Protein AF-A0A395U0I8-F1 (afdb_monomer)

Secondary structure (DSSP, 8-state):
--TT-EEE-SSSEEEEEEE-SSEEEEEEEES---TTSPP-SEEEEEEEESS-TTSEEEEEEHHHHHHHHHHT--EE-TTS-EEE-HHHHHHHHHHHHHHHHHTS----SS--PPP---

pLDDT: mean 86.2, std 14.28, range [33.84, 97.19]

Sequence (118 aa):
MKIGFEFNTDQGVATVVGETQDYLYSVHLSPSPKDGEQFDGEITIITAFKDMPERLLGAFRFNDVVEHAANSIDLILPNGHKLFSADECKKVDIETWKVLIKKYRIAPTELVAPSDYS

Radius of gyration: 14.28 Å; Cα contacts (8 Å, |Δi|>4): 192; chains: 1; bounding box: 35×44×31 Å

Foldseek 3Di:
DDAQDKDADPFPIWGFLDDDPFKTKIWTWGHHADPPDARPTFTKIWIATPVCRVHTPDIDGLVVLVVLLVVQQFDADPVRHTPGGNVRSVSCNVSNQCCCCPPRVHDDPDPPPPPDPD

Structure (mmCIF, N/CA/C/O backbone):
data_AF-A0A395U0I8-F1
#
_entry.id   AF-A0A395U0I8-F1
#
loop_
_atom_site.group_PDB
_atom_site.id
_atom_site.type_symbol
_atom_site.label_atom_id
_atom_site.label_alt_id
_atom_site.label_comp_id
_atom_site.label_asym_id
_atom_site.label_entity_id
_atom_site.label_seq_id
_atom_site.pdbx_PDB_ins_code
_atom_site.Cartn_x
_atom_site.Cartn_y
_atom_site.Cartn_z
_atom_site.occupancy
_atom_site.B_iso_or_equiv
_atom_site.auth_seq_id
_atom_site.auth_comp_id
_atom_site.auth_asym_id
_atom_site.auth_atom_id
_atom_site.pdbx_PDB_model_num
ATOM 1 N N . MET A 1 1 ? 1.312 -14.964 4.556 1.00 78.06 1 MET A N 1
ATOM 2 C CA . MET A 1 1 ? 2.478 -14.586 3.712 1.00 78.06 1 MET A CA 1
ATOM 3 C C . MET A 1 1 ? 3.459 -13.778 4.556 1.00 78.06 1 MET A C 1
ATOM 5 O O . MET A 1 1 ? 3.033 -13.242 5.567 1.00 78.06 1 MET A O 1
ATOM 9 N N . LYS A 1 2 ? 4.752 -13.715 4.207 1.00 85.12 2 LYS A N 1
ATOM 10 C CA . LYS A 1 2 ? 5.746 -12.940 4.981 1.00 85.12 2 LYS A CA 1
ATOM 11 C C . LYS A 1 2 ? 5.877 -11.518 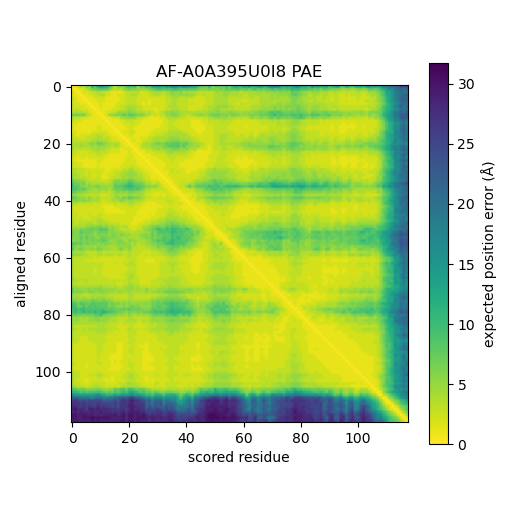4.431 1.00 85.12 2 LYS A C 1
ATOM 13 O O . LYS A 1 2 ? 5.732 -11.328 3.229 1.00 85.12 2 LYS A O 1
ATOM 18 N N . ILE A 1 3 ? 6.208 -10.549 5.286 1.00 89.00 3 ILE A N 1
ATOM 19 C CA . ILE A 1 3 ? 6.580 -9.192 4.850 1.00 89.00 3 ILE A CA 1
ATOM 20 C C . ILE A 1 3 ? 7.745 -9.283 3.852 1.00 89.00 3 ILE A C 1
ATOM 22 O O . ILE A 1 3 ? 8.684 -10.054 4.053 1.00 89.00 3 ILE A O 1
ATOM 26 N N . GLY A 1 4 ? 7.654 -8.525 2.761 1.00 90.56 4 GLY A N 1
ATOM 27 C CA . GLY A 1 4 ? 8.588 -8.538 1.637 1.00 90.56 4 GLY A CA 1
ATOM 28 C C . GLY A 1 4 ? 8.295 -9.600 0.574 1.00 90.56 4 GLY A C 1
ATOM 29 O O . GLY A 1 4 ? 8.916 -9.560 -0.487 1.00 90.56 4 GLY A O 1
ATOM 30 N N . PHE A 1 5 ? 7.355 -10.521 0.819 1.00 92.81 5 PHE A N 1
ATOM 31 C CA . PHE A 1 5 ? 6.913 -11.471 -0.200 1.00 92.81 5 PHE A CA 1
ATOM 32 C C . PHE A 1 5 ? 6.248 -10.730 -1.361 1.00 92.81 5 PHE A C 1
ATOM 34 O O . PHE A 1 5 ? 5.397 -9.868 -1.144 1.00 92.81 5 PHE A O 1
ATOM 41 N N . GLU A 1 6 ? 6.643 -11.082 -2.579 1.00 94.44 6 GLU A N 1
ATOM 42 C CA . GLU A 1 6 ? 6.118 -10.524 -3.818 1.00 94.44 6 GLU A CA 1
ATOM 43 C C . GLU A 1 6 ? 5.333 -11.581 -4.580 1.00 94.44 6 GLU A C 1
ATOM 45 O O . GLU A 1 6 ? 5.735 -12.745 -4.630 1.00 94.44 6 GLU A O 1
ATOM 50 N N . PHE A 1 7 ? 4.230 -11.164 -5.187 1.00 91.44 7 PHE A N 1
ATOM 51 C CA . PHE A 1 7 ? 3.447 -11.998 -6.079 1.00 91.44 7 PHE A CA 1
ATOM 52 C C . PHE A 1 7 ? 2.915 -11.179 -7.252 1.00 91.44 7 PHE A C 1
ATOM 54 O O . PHE A 1 7 ? 2.584 -10.000 -7.116 1.00 91.44 7 PHE A O 1
ATOM 61 N N . ASN A 1 8 ? 2.831 -11.831 -8.407 1.00 92.75 8 ASN A N 1
ATOM 62 C CA . ASN A 1 8 ? 2.229 -11.247 -9.596 1.00 92.75 8 ASN A CA 1
ATOM 63 C C . ASN A 1 8 ? 0.705 -11.286 -9.478 1.00 92.75 8 ASN A C 1
ATOM 65 O O . ASN A 1 8 ? 0.136 -12.233 -8.928 1.00 92.75 8 ASN A O 1
ATOM 69 N N . THR A 1 9 ? 0.060 -10.269 -10.029 1.00 89.81 9 THR A N 1
ATOM 70 C CA . THR A 1 9 ? -1.383 -10.229 -10.260 1.00 89.81 9 THR A CA 1
ATOM 71 C C . THR A 1 9 ? -1.636 -10.234 -11.766 1.00 89.81 9 THR A C 1
ATOM 73 O O . THR A 1 9 ? -0.704 -10.098 -12.560 1.00 89.81 9 THR A O 1
ATOM 76 N N . ASP A 1 10 ? -2.896 -10.352 -12.179 1.00 88.75 10 ASP A N 1
ATOM 77 C CA . ASP A 1 10 ? -3.253 -10.264 -13.601 1.00 88.75 10 ASP A CA 1
ATOM 78 C C . ASP A 1 10 ? -2.906 -8.899 -14.220 1.00 88.75 10 ASP A C 1
ATOM 80 O O . ASP A 1 10 ? -2.777 -8.786 -15.438 1.00 88.75 10 ASP A O 1
ATOM 84 N N . GLN A 1 11 ? -2.773 -7.855 -13.393 1.00 88.25 11 GLN A N 1
ATOM 85 C CA . GLN A 1 11 ? -2.562 -6.480 -13.845 1.00 88.25 11 GLN A CA 1
ATOM 86 C C . GLN A 1 11 ? -1.193 -5.908 -13.469 1.00 88.25 11 GLN A C 1
ATOM 88 O O . GLN A 1 11 ? -0.800 -4.884 -14.020 1.00 88.25 11 GLN A O 1
ATOM 93 N N . GLY A 1 12 ? -0.446 -6.545 -12.569 1.00 94.75 12 GLY A N 1
ATOM 94 C CA . GLY A 1 12 ? 0.800 -5.981 -12.079 1.00 94.75 12 GLY A CA 1
ATOM 95 C C . GLY A 1 12 ? 1.500 -6.830 -11.023 1.00 94.75 12 GLY A C 1
ATOM 96 O O . GLY A 1 12 ? 1.568 -8.057 -11.123 1.00 94.75 12 GLY A O 1
ATOM 97 N N . VAL A 1 13 ? 2.039 -6.168 -10.001 1.00 95.88 13 VAL A N 1
ATOM 98 C CA . VAL A 1 13 ? 2.815 -6.812 -8.935 1.00 95.88 13 VAL A CA 1
ATOM 99 C C . VAL A 1 13 ? 2.397 -6.288 -7.573 1.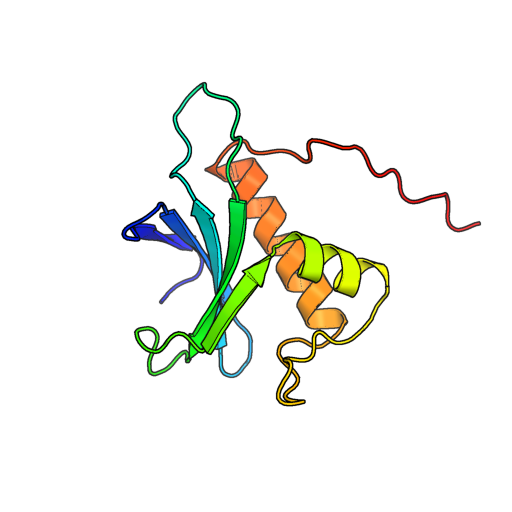00 95.88 13 VAL A C 1
ATOM 101 O O . VAL A 1 13 ? 2.171 -5.091 -7.397 1.00 95.88 13 VAL A O 1
ATOM 104 N N . ALA A 1 14 ? 2.296 -7.182 -6.593 1.00 95.56 14 ALA A N 1
ATOM 105 C CA . ALA A 1 14 ? 2.035 -6.827 -5.210 1.00 95.56 14 ALA A CA 1
ATOM 106 C C . ALA A 1 14 ? 3.174 -7.292 -4.301 1.00 95.56 14 ALA A C 1
ATOM 108 O O . ALA A 1 14 ? 3.730 -8.375 -4.467 1.00 95.56 14 ALA A O 1
ATOM 109 N N . THR A 1 15 ? 3.529 -6.476 -3.313 1.00 96.69 15 THR A N 1
ATOM 110 C CA . THR A 1 15 ? 4.496 -6.827 -2.267 1.00 96.69 15 THR A CA 1
ATOM 111 C C . THR A 1 15 ? 3.875 -6.613 -0.901 1.00 96.69 15 THR A C 1
ATOM 113 O O . THR A 1 15 ? 3.391 -5.523 -0.610 1.00 96.69 15 THR A O 1
ATOM 116 N N . VAL A 1 16 ? 3.929 -7.633 -0.044 1.00 95.19 16 VAL A N 1
ATOM 117 C CA . VAL A 1 16 ? 3.463 -7.552 1.346 1.00 95.19 16 VAL A CA 1
ATOM 118 C C . VAL A 1 16 ? 4.334 -6.551 2.101 1.00 95.19 16 VAL A C 1
ATOM 120 O O . VAL A 1 16 ? 5.538 -6.770 2.242 1.00 95.19 16 VAL A O 1
ATOM 123 N N . VAL A 1 17 ? 3.742 -5.467 2.600 1.00 96.31 17 VAL A N 1
ATOM 124 C CA . VAL A 1 17 ? 4.477 -4.396 3.300 1.00 96.31 17 VAL A CA 1
ATOM 125 C C . VAL A 1 17 ? 4.232 -4.402 4.805 1.00 96.31 17 VAL A C 1
ATOM 127 O O . VAL A 1 17 ? 5.032 -3.857 5.557 1.00 96.31 17 VAL A O 1
ATOM 130 N N . GLY A 1 18 ? 3.192 -5.093 5.272 1.00 94.25 18 GLY A N 1
ATOM 131 C CA . GLY A 1 18 ? 2.981 -5.263 6.699 1.00 94.25 18 GLY A CA 1
ATOM 132 C C . GLY A 1 18 ? 1.759 -6.090 7.054 1.00 94.25 18 GLY A C 1
ATOM 133 O O . GLY A 1 18 ? 1.111 -6.714 6.212 1.00 94.25 18 GLY A O 1
ATOM 134 N N . GLU A 1 19 ? 1.478 -6.093 8.350 1.00 92.12 19 GLU A N 1
ATOM 135 C CA . GLU A 1 19 ? 0.331 -6.766 8.934 1.00 92.12 19 GLU A CA 1
ATOM 136 C C . GLU A 1 19 ? -0.229 -6.006 10.141 1.00 92.12 19 GLU A C 1
ATOM 138 O O . GLU A 1 19 ? 0.481 -5.240 10.808 1.00 92.12 19 GLU A O 1
ATOM 143 N N . THR A 1 20 ? -1.516 -6.231 10.395 1.00 86.88 20 THR A N 1
ATOM 144 C CA . THR 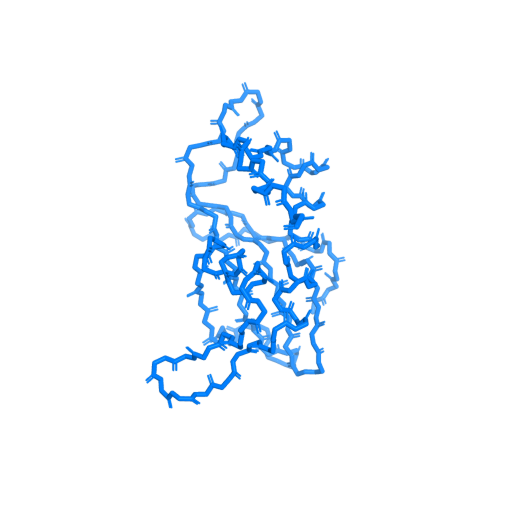A 1 20 ? -2.225 -5.888 11.635 1.00 86.88 20 THR A CA 1
ATOM 145 C C . THR A 1 20 ? -2.414 -7.160 12.468 1.00 86.88 20 THR A C 1
ATOM 147 O O . THR A 1 20 ? -1.731 -8.154 12.226 1.00 86.88 20 THR A O 1
ATOM 150 N N . GLN A 1 21 ? -3.307 -7.166 13.461 1.00 84.19 21 GLN A N 1
ATOM 151 C CA . GLN A 1 21 ? -3.649 -8.393 14.183 1.00 84.19 21 GLN A CA 1
ATOM 152 C C . GLN A 1 21 ? -4.254 -9.452 13.244 1.00 84.19 21 GLN A C 1
ATOM 154 O O . GLN A 1 21 ? -3.768 -10.5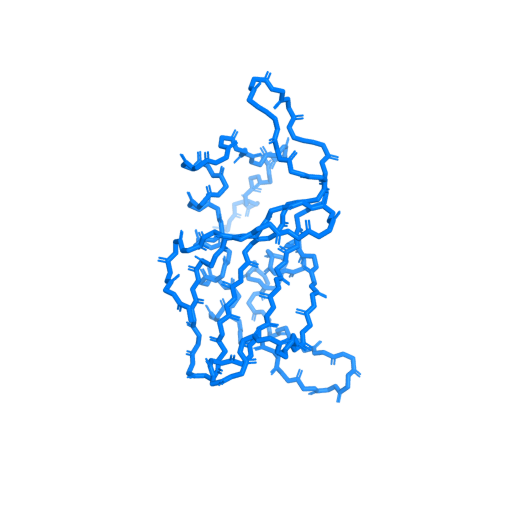82 13.226 1.00 84.19 21 GLN A O 1
ATOM 159 N N . ASP A 1 22 ? -5.215 -9.053 12.406 1.00 83.50 22 ASP A N 1
ATOM 160 C CA . ASP A 1 22 ? -6.050 -9.976 11.620 1.00 83.50 22 ASP A CA 1
ATOM 161 C C . ASP A 1 22 ? -5.724 -9.981 10.114 1.00 83.50 22 ASP A C 1
ATOM 163 O O . ASP A 1 22 ? -6.060 -10.929 9.395 1.00 83.50 22 ASP A O 1
ATOM 167 N N . TYR A 1 23 ? -5.040 -8.943 9.618 1.00 87.06 23 TYR A N 1
ATOM 168 C CA . TYR A 1 23 ? -4.867 -8.706 8.183 1.00 87.06 23 TYR A CA 1
ATOM 169 C C . TYR A 1 23 ? -3.398 -8.593 7.773 1.00 87.06 23 TYR A C 1
ATOM 171 O O . TYR A 1 23 ? -2.546 -8.127 8.529 1.00 87.06 23 TYR A O 1
ATOM 179 N N . LEU A 1 24 ? -3.119 -8.977 6.531 1.00 92.06 24 LEU A N 1
ATOM 180 C CA . LEU A 1 24 ? -1.919 -8.612 5.782 1.00 92.06 24 LEU A CA 1
ATOM 181 C C . LEU A 1 24 ? -2.283 -7.490 4.814 1.00 92.06 24 LEU A C 1
ATOM 183 O O . LEU A 1 24 ? -3.375 -7.499 4.242 1.00 92.06 24 LEU A O 1
ATOM 187 N N . TYR A 1 25 ? -1.358 -6.561 4.593 1.00 94.44 25 TYR A N 1
ATOM 188 C CA . TYR A 1 25 ? -1.505 -5.540 3.563 1.00 94.44 25 TYR A CA 1
ATOM 189 C C . TYR A 1 25 ? -0.289 -5.492 2.643 1.00 94.44 25 TYR A C 1
ATOM 191 O O . TYR A 1 25 ? 0.864 -5.628 3.066 1.00 94.44 25 TYR A O 1
ATOM 199 N N . SER A 1 26 ? -0.573 -5.324 1.356 1.00 95.88 26 SER A N 1
ATOM 200 C CA . SER A 1 26 ? 0.407 -5.317 0.276 1.00 95.88 26 SER A CA 1
ATOM 201 C C . SER A 1 26 ? 0.265 -4.048 -0.545 1.00 95.88 26 SER A C 1
ATOM 203 O O . SER A 1 26 ? -0.854 -3.665 -0.873 1.00 95.88 26 SER A O 1
ATOM 205 N N . VAL A 1 27 ? 1.385 -3.433 -0.919 1.00 97.19 27 VAL A N 1
ATOM 206 C CA . VAL A 1 27 ? 1.385 -2.416 -1.973 1.00 97.19 27 VAL A CA 1
ATOM 207 C C . VAL A 1 27 ? 1.292 -3.124 -3.313 1.00 97.19 27 VAL A C 1
ATOM 209 O O . VAL A 1 27 ? 2.034 -4.074 -3.555 1.00 97.19 27 VAL A O 1
ATOM 212 N N . HIS A 1 28 ? 0.381 -2.678 -4.163 1.00 97.06 28 HIS A N 1
ATOM 213 C CA . HIS A 1 28 ? 0.155 -3.199 -5.498 1.00 97.06 28 HIS A CA 1
ATOM 214 C C . HIS A 1 28 ? 0.346 -2.091 -6.526 1.00 97.06 28 HIS A C 1
ATOM 216 O O . HIS A 1 28 ? -0.187 -0.990 -6.382 1.00 97.06 28 HIS A O 1
ATOM 222 N N . LEU A 1 29 ? 1.134 -2.407 -7.546 1.00 96.94 29 LEU A N 1
ATOM 223 C CA . LEU A 1 29 ? 1.509 -1.523 -8.636 1.00 96.94 29 LEU A CA 1
ATOM 224 C C . LEU A 1 29 ? 0.905 -2.084 -9.915 1.00 96.94 29 LEU A C 1
ATOM 226 O O . LEU A 1 29 ? 1.203 -3.224 -10.276 1.00 96.94 29 LEU A O 1
ATOM 230 N N . SER A 1 30 ? 0.045 -1.292 -10.554 1.00 95.38 30 SER A N 1
ATOM 231 C CA . SER A 1 30 ? -0.650 -1.654 -11.789 1.00 95.38 30 SER A CA 1
ATOM 232 C C . SER A 1 30 ? -0.469 -0.543 -12.832 1.00 95.38 30 SER A C 1
ATOM 234 O O . SER A 1 30 ? -1.003 0.550 -12.631 1.00 95.38 30 SER A O 1
ATOM 236 N N . PRO A 1 31 ? 0.277 -0.765 -13.931 1.00 94.75 31 PRO A N 1
ATOM 237 C CA . PRO A 1 31 ? 0.925 -2.023 -14.319 1.00 94.75 31 PRO A CA 1
ATOM 238 C C . PRO A 1 31 ? 2.143 -2.380 -13.449 1.00 94.75 31 PRO A C 1
ATOM 240 O O . PRO A 1 31 ? 2.544 -1.606 -12.588 1.00 94.75 31 PRO A O 1
ATOM 243 N N . SER A 1 32 ? 2.780 -3.534 -13.676 1.00 92.56 32 SER A N 1
ATOM 244 C CA . SER A 1 32 ? 4.095 -3.804 -13.070 1.00 92.56 32 SER A CA 1
ATOM 245 C C . SER A 1 32 ? 5.121 -2.743 -13.502 1.00 92.56 32 SER A C 1
ATOM 247 O O . SER A 1 32 ? 5.205 -2.451 -14.700 1.00 92.56 32 SER A O 1
ATOM 249 N N . PRO A 1 33 ? 5.940 -2.201 -12.578 1.00 91.81 33 PRO A N 1
ATOM 250 C CA . PRO A 1 33 ? 7.020 -1.286 -12.931 1.00 91.81 33 PRO A CA 1
ATOM 251 C C . PRO A 1 33 ? 8.020 -1.943 -13.879 1.00 91.81 33 PRO A C 1
ATOM 253 O O . PRO A 1 33 ? 8.316 -3.133 -13.757 1.00 91.81 33 PRO A O 1
ATOM 256 N N . LYS A 1 34 ? 8.566 -1.149 -14.798 1.00 89.12 34 LYS A N 1
ATOM 257 C CA . LYS A 1 34 ? 9.629 -1.570 -15.712 1.00 89.12 34 LYS A CA 1
ATOM 258 C C . LYS A 1 34 ? 10.931 -0.879 -15.346 1.00 89.12 34 LYS A C 1
ATOM 260 O O . LYS A 1 34 ? 10.951 0.312 -15.042 1.00 89.12 34 LYS A O 1
ATOM 265 N N . ASP A 1 35 ? 12.023 -1.630 -15.409 1.00 83.94 35 ASP A N 1
ATOM 266 C CA . ASP A 1 35 ? 13.344 -1.110 -15.079 1.00 83.94 35 ASP A CA 1
ATOM 267 C C . ASP A 1 35 ? 13.736 0.049 -16.003 1.00 83.94 35 ASP A C 1
ATOM 269 O O . ASP A 1 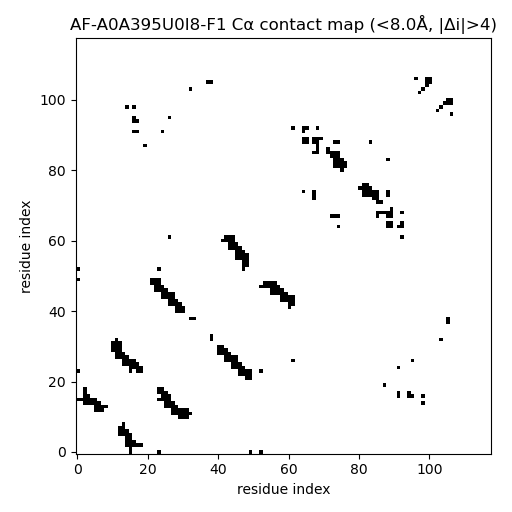35 ? 13.729 -0.074 -17.227 1.00 83.94 35 ASP A O 1
ATOM 273 N N . GLY A 1 36 ? 14.115 1.177 -15.397 1.00 82.25 36 GLY A N 1
ATOM 274 C CA . GLY A 1 36 ? 14.563 2.371 -16.115 1.00 82.25 36 GLY A CA 1
ATOM 275 C C . GLY A 1 36 ? 13.445 3.242 -16.694 1.00 82.25 36 GLY A C 1
ATOM 276 O O . GLY A 1 36 ? 13.752 4.284 -17.272 1.00 82.25 36 GLY A O 1
ATOM 277 N N . GLU A 1 37 ? 12.176 2.867 -16.518 1.00 86.81 37 GLU A N 1
ATOM 278 C CA . GLU A 1 37 ? 11.024 3.678 -16.916 1.00 86.81 37 GLU A CA 1
ATOM 279 C C . GLU A 1 37 ? 10.409 4.383 -15.699 1.00 86.81 37 GLU A C 1
ATOM 281 O O . GLU A 1 37 ? 10.399 3.860 -14.582 1.00 86.81 37 GLU A O 1
ATOM 286 N N . GLN A 1 38 ? 9.894 5.597 -15.910 1.00 86.75 38 GLN A N 1
ATOM 287 C CA . GLN A 1 38 ? 9.096 6.267 -14.890 1.00 86.75 38 GLN A CA 1
ATOM 288 C C . GLN A 1 38 ? 7.793 5.490 -14.694 1.00 86.75 38 GLN A C 1
ATOM 290 O O . GLN A 1 38 ? 7.103 5.179 -15.660 1.00 86.75 38 GLN A O 1
ATOM 295 N N . PHE A 1 39 ? 7.447 5.207 -13.441 1.00 91.38 39 PHE A N 1
ATOM 296 C CA . PHE A 1 39 ? 6.165 4.598 -13.117 1.00 91.38 39 PHE A CA 1
ATOM 297 C C . PHE A 1 39 ? 5.027 5.617 -13.265 1.00 91.38 39 PHE A C 1
ATOM 299 O O . PHE A 1 39 ? 5.048 6.658 -12.607 1.00 91.38 39 PHE A O 1
ATOM 306 N N . ASP A 1 40 ? 4.036 5.298 -14.096 1.00 88.38 40 ASP A N 1
ATOM 307 C CA . ASP A 1 40 ? 2.842 6.107 -14.382 1.00 88.38 40 ASP A CA 1
ATOM 308 C C . ASP A 1 40 ? 1.522 5.366 -14.073 1.00 88.38 40 ASP A C 1
ATOM 310 O O . ASP A 1 40 ? 0.445 5.772 -14.513 1.00 88.38 40 ASP A O 1
ATOM 314 N N . GLY A 1 41 ? 1.606 4.277 -13.302 1.00 91.19 41 GLY A N 1
ATOM 315 C CA . GLY A 1 41 ? 0.477 3.426 -12.937 1.00 91.19 41 GLY A CA 1
ATOM 316 C C . GLY A 1 41 ? -0.260 3.824 -11.657 1.00 91.19 41 GLY A C 1
ATOM 317 O O . GLY A 1 41 ? 0.063 4.798 -10.976 1.00 91.19 41 GLY A O 1
ATOM 318 N N . GLU A 1 42 ? -1.246 3.007 -11.292 1.00 93.50 42 GLU A N 1
ATOM 319 C CA . GLU A 1 42 ? -1.974 3.127 -10.031 1.00 93.50 42 GLU A CA 1
ATOM 320 C C . GLU A 1 42 ? -1.234 2.392 -8.904 1.00 93.50 42 GLU A C 1
ATOM 322 O O . GLU A 1 42 ? -0.814 1.237 -9.047 1.00 93.50 42 GLU A O 1
ATOM 327 N N . ILE A 1 43 ? -1.107 3.067 -7.758 1.00 95.75 43 ILE A N 1
ATOM 328 C CA . ILE A 1 43 ? -0.608 2.486 -6.510 1.00 95.75 43 ILE A CA 1
ATOM 329 C C . ILE A 1 43 ? -1.804 2.226 -5.601 1.00 95.75 43 ILE A C 1
ATOM 331 O O . ILE A 1 43 ? -2.507 3.147 -5.175 1.00 95.75 43 ILE A O 1
ATOM 335 N N . THR A 1 44 ? -2.023 0.958 -5.283 1.00 96.25 44 THR A N 1
ATOM 336 C CA . THR A 1 44 ? -3.121 0.508 -4.425 1.00 96.25 44 THR A CA 1
ATOM 337 C C . THR A 1 44 ? -2.583 -0.264 -3.233 1.00 96.25 44 THR A C 1
ATOM 339 O O . THR A 1 44 ? -1.501 -0.845 -3.289 1.00 96.25 44 THR A O 1
ATOM 342 N N . ILE A 1 45 ? -3.333 -0.279 -2.138 1.00 95.81 45 ILE A N 1
ATOM 343 C CA . ILE A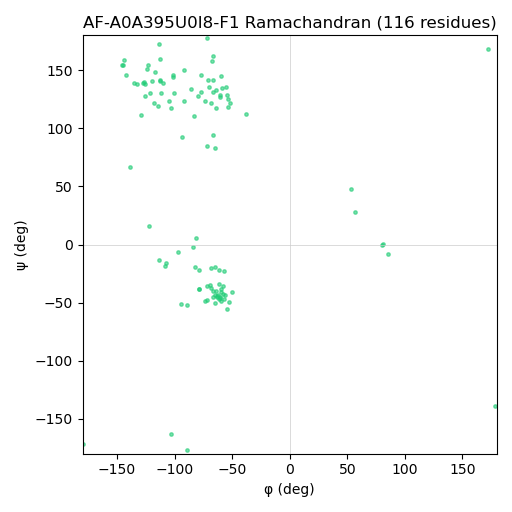 1 45 ? -3.092 -1.181 -1.019 1.00 95.81 45 ILE A CA 1
ATOM 344 C C . ILE A 1 45 ? -4.145 -2.276 -1.073 1.00 95.81 45 ILE A C 1
ATOM 346 O O . ILE A 1 45 ? -5.345 -2.007 -1.073 1.00 95.81 45 ILE A O 1
ATOM 350 N N . ILE A 1 46 ? -3.681 -3.518 -1.119 1.00 93.44 46 ILE A N 1
ATOM 351 C CA . ILE A 1 46 ? -4.514 -4.713 -1.064 1.00 93.44 46 ILE A CA 1
ATOM 352 C C . ILE A 1 46 ? -4.456 -5.259 0.355 1.00 93.44 46 ILE A C 1
ATOM 354 O O . ILE A 1 46 ? -3.372 -5.458 0.902 1.00 93.44 46 ILE A O 1
ATOM 358 N N . THR A 1 47 ? -5.618 -5.544 0.930 1.00 91.94 47 THR A N 1
ATOM 359 C CA . THR A 1 47 ? -5.757 -6.172 2.249 1.00 91.94 47 THR A CA 1
ATOM 360 C C . THR A 1 47 ? -6.335 -7.571 2.111 1.00 91.94 47 THR A C 1
ATOM 362 O O . THR A 1 47 ? -7.229 -7.803 1.297 1.00 91.94 47 THR A O 1
ATOM 365 N N . ALA A 1 48 ? -5.832 -8.511 2.906 1.00 89.81 48 ALA A N 1
ATOM 366 C CA . ALA A 1 48 ? -6.317 -9.887 2.955 1.00 89.81 48 ALA A CA 1
ATOM 367 C C . ALA A 1 48 ? -6.228 -10.437 4.383 1.00 89.81 48 ALA A C 1
ATOM 369 O O . ALA A 1 48 ? -5.398 -9.988 5.176 1.00 89.81 48 ALA A O 1
ATOM 370 N N . PHE A 1 49 ? -7.063 -11.420 4.715 1.00 86.69 49 PHE A N 1
ATOM 371 C CA . PHE A 1 49 ? -6.985 -12.099 6.011 1.00 86.69 49 PHE A CA 1
ATOM 372 C C . PHE A 1 49 ? -5.681 -12.894 6.132 1.00 86.69 49 PHE A C 1
ATOM 374 O O . PHE A 1 49 ? -5.253 -13.539 5.176 1.00 86.69 49 PHE A O 1
ATOM 381 N N . LYS A 1 50 ? -5.060 -12.899 7.316 1.00 86.19 50 LYS A N 1
ATOM 382 C CA . LYS A 1 50 ? -3.834 -13.683 7.559 1.00 86.19 50 LYS A CA 1
ATOM 383 C C . LYS A 1 50 ? -4.013 -15.177 7.308 1.00 86.19 50 LYS A C 1
ATOM 385 O O . LYS A 1 50 ? -3.144 -15.797 6.695 1.00 86.19 50 LYS A O 1
ATOM 390 N N . ASP A 1 51 ? -5.139 -15.711 7.771 1.00 85.56 51 ASP A N 1
ATOM 391 C CA . ASP A 1 51 ? -5.436 -17.145 7.744 1.00 85.56 51 ASP A CA 1
ATOM 392 C C . ASP A 1 51 ? -5.977 -17.612 6.387 1.00 85.56 51 ASP A C 1
ATOM 394 O O . ASP A 1 51 ? -5.934 -18.799 6.079 1.00 85.56 51 ASP A O 1
ATOM 398 N N . MET A 1 52 ? -6.475 -16.675 5.575 1.00 84.75 52 MET A N 1
ATOM 399 C CA . MET A 1 52 ? -7.033 -16.906 4.239 1.00 84.75 52 MET A CA 1
ATOM 400 C C . MET A 1 52 ? -6.568 -15.787 3.290 1.00 84.75 52 MET A C 1
ATOM 402 O O . MET A 1 52 ? -7.380 -14.949 2.885 1.00 84.75 52 MET A O 1
ATOM 406 N N . PRO A 1 53 ? -5.263 -15.704 2.967 1.00 75.12 53 PRO A N 1
ATOM 407 C CA . PRO A 1 53 ? -4.705 -14.615 2.163 1.00 75.12 53 PRO A CA 1
ATOM 408 C C . PRO A 1 53 ? -5.237 -14.585 0.722 1.00 75.12 53 PRO A C 1
ATOM 410 O O . PRO A 1 53 ? -5.175 -13.551 0.065 1.00 75.12 53 PRO A O 1
ATOM 413 N N . GLU A 1 54 ? -5.795 -15.692 0.235 1.00 78.69 54 GLU A N 1
ATOM 414 C CA . GLU A 1 54 ? -6.529 -15.779 -1.029 1.00 78.69 54 GLU A CA 1
ATOM 415 C C . GLU A 1 54 ? -7.870 -15.028 -1.005 1.00 78.69 54 GLU A C 1
ATOM 417 O O . GLU A 1 54 ? -8.410 -14.683 -2.056 1.00 78.69 54 GLU A O 1
ATOM 422 N N . ARG A 1 55 ? -8.417 -14.748 0.186 1.00 80.12 55 ARG A N 1
ATOM 423 C CA . ARG A 1 55 ? -9.636 -13.955 0.360 1.00 80.12 55 ARG A CA 1
ATOM 424 C C . ARG A 1 55 ? -9.260 -12.500 0.595 1.00 80.12 55 ARG A C 1
ATOM 426 O O . ARG A 1 55 ? -9.041 -12.067 1.729 1.00 80.12 55 ARG A O 1
ATOM 433 N N . LEU A 1 56 ? -9.216 -11.744 -0.499 1.00 81.75 56 LEU A N 1
ATOM 434 C CA . LEU A 1 56 ? -9.034 -10.299 -0.447 1.00 81.75 56 LEU A CA 1
ATOM 435 C C . LEU A 1 56 ? -10.183 -9.657 0.338 1.00 81.75 56 LEU A C 1
ATOM 437 O O . LEU A 1 56 ? -11.357 -9.902 0.064 1.00 81.75 56 LEU A O 1
ATOM 441 N N . LEU A 1 57 ? -9.823 -8.833 1.315 1.00 83.12 57 LEU A N 1
ATOM 442 C CA . LEU A 1 57 ? -10.756 -8.011 2.074 1.00 83.12 57 LEU A CA 1
ATOM 443 C C . LEU A 1 57 ? -11.147 -6.767 1.268 1.00 83.12 57 LEU A C 1
ATOM 445 O O . LEU A 1 57 ? -12.305 -6.356 1.276 1.00 83.12 57 LEU A O 1
ATOM 449 N N . GLY A 1 58 ? -10.186 -6.196 0.543 1.00 84.81 58 GLY A N 1
ATOM 450 C CA . GLY A 1 58 ? -10.413 -5.050 -0.324 1.00 84.81 58 GLY A CA 1
ATOM 451 C C . GLY A 1 58 ? -9.124 -4.473 -0.895 1.00 84.81 58 GLY A C 1
ATOM 452 O O . GLY A 1 58 ? -8.022 -4.804 -0.448 1.00 84.81 58 GLY A O 1
ATOM 453 N N . ALA A 1 59 ? -9.293 -3.591 -1.876 1.00 89.12 59 ALA A N 1
ATOM 454 C CA . ALA A 1 59 ? -8.241 -2.774 -2.461 1.00 89.12 59 ALA A CA 1
ATOM 455 C C . ALA A 1 59 ? -8.667 -1.301 -2.423 1.00 89.12 59 ALA A C 1
ATOM 457 O O . ALA A 1 59 ? -9.836 -0.989 -2.650 1.00 89.12 59 ALA A O 1
ATOM 458 N N . PHE A 1 60 ? -7.732 -0.413 -2.114 1.00 90.38 60 PHE A N 1
ATOM 459 C CA . PHE A 1 60 ? -7.964 1.029 -1.997 1.00 90.38 60 PHE A CA 1
ATOM 460 C C . PHE A 1 60 ? -6.747 1.781 -2.512 1.00 90.38 60 PHE A C 1
ATOM 462 O O . PHE A 1 60 ? -5.651 1.220 -2.606 1.00 90.38 60 PHE A O 1
ATOM 469 N N . ARG A 1 61 ? -6.935 3.046 -2.882 1.00 92.62 61 ARG A N 1
ATOM 470 C CA . ARG A 1 61 ? -5.837 3.845 -3.413 1.00 92.62 61 ARG A CA 1
ATOM 471 C C . ARG A 1 61 ? -4.867 4.166 -2.298 1.00 92.62 61 ARG A C 1
ATOM 473 O O . ARG A 1 61 ? -5.262 4.465 -1.174 1.00 92.62 61 ARG A O 1
ATOM 480 N N . PHE A 1 62 ? -3.581 4.136 -2.623 1.00 93.75 62 PHE A N 1
ATOM 481 C CA . PHE A 1 62 ? -2.563 4.504 -1.652 1.00 93.75 62 PHE A CA 1
ATOM 482 C C . PHE A 1 62 ? -2.718 5.963 -1.192 1.00 93.75 62 PHE A C 1
ATOM 484 O O . PHE A 1 62 ? -2.548 6.243 -0.010 1.00 93.75 62 PHE A O 1
ATOM 491 N N . ASN A 1 63 ? -3.160 6.861 -2.079 1.00 91.62 63 ASN A N 1
ATOM 492 C CA . ASN A 1 63 ? -3.435 8.259 -1.732 1.00 91.62 63 ASN A CA 1
ATOM 493 C C . ASN A 1 63 ? -4.479 8.410 -0.617 1.00 91.62 63 ASN A C 1
ATOM 495 O O . ASN A 1 63 ? -4.312 9.279 0.233 1.00 91.62 63 ASN A O 1
ATOM 499 N N . ASP A 1 64 ? -5.498 7.546 -0.570 1.00 91.38 64 ASP A N 1
ATOM 500 C CA . ASP A 1 64 ? -6.504 7.592 0.495 1.00 91.38 64 ASP A CA 1
ATOM 501 C C . ASP A 1 64 ? -5.842 7.295 1.850 1.00 91.38 64 ASP A C 1
ATOM 503 O O . ASP A 1 64 ? -6.111 7.964 2.843 1.00 91.38 64 ASP A O 1
ATOM 507 N N . VAL A 1 65 ? -4.907 6.338 1.894 1.00 92.12 65 VAL A N 1
ATOM 508 C CA . VAL A 1 65 ? -4.135 6.022 3.109 1.00 92.12 65 VAL A CA 1
ATOM 509 C C . VAL A 1 65 ? -3.284 7.204 3.547 1.00 92.12 65 VAL A C 1
ATOM 511 O O . VAL A 1 65 ? -3.262 7.523 4.734 1.00 92.12 65 VAL A O 1
ATOM 514 N N . VAL A 1 66 ? -2.604 7.852 2.598 1.00 91.88 66 VAL A N 1
ATOM 515 C CA . VAL A 1 66 ? -1.765 9.029 2.859 1.00 91.88 66 VAL A CA 1
ATOM 516 C C . VAL A 1 66 ? -2.609 10.167 3.432 1.00 91.88 66 VAL A C 1
ATOM 518 O O . VAL A 1 66 ? -2.242 10.750 4.451 1.00 91.88 66 VAL A O 1
ATOM 521 N N . GLU A 1 67 ? -3.771 10.447 2.839 1.00 92.75 67 GLU A N 1
ATOM 522 C CA . GLU A 1 67 ? -4.694 11.473 3.328 1.00 92.75 67 GLU A CA 1
ATOM 523 C C . GLU A 1 67 ? -5.174 11.167 4.753 1.00 92.75 67 GLU A C 1
ATOM 525 O O . GLU A 1 67 ? -5.166 12.046 5.621 1.00 92.75 67 GLU A O 1
ATOM 530 N N . HIS A 1 68 ? -5.545 9.915 5.028 1.00 93.00 68 HIS A N 1
ATOM 531 C CA . HIS A 1 68 ? -6.014 9.514 6.352 1.00 93.00 68 HIS A CA 1
ATOM 532 C C . HIS A 1 68 ? -4.892 9.558 7.401 1.00 93.00 68 HIS A C 1
ATOM 534 O O . HIS A 1 68 ? -5.113 9.994 8.534 1.00 93.00 68 HIS A O 1
ATOM 540 N N . ALA A 1 69 ? -3.671 9.176 7.018 1.00 92.00 69 ALA A N 1
ATOM 541 C CA . ALA A 1 69 ? -2.484 9.275 7.861 1.00 92.00 69 ALA A CA 1
ATOM 542 C C . ALA A 1 69 ? -2.148 10.735 8.208 1.00 92.00 69 ALA A C 1
ATOM 544 O O . ALA A 1 69 ? -1.900 11.043 9.379 1.00 92.00 69 ALA A O 1
ATOM 545 N N . ALA A 1 70 ? -2.185 11.629 7.214 1.00 91.94 70 ALA A N 1
ATOM 546 C CA . ALA A 1 70 ? -1.889 13.051 7.370 1.00 91.94 70 ALA A CA 1
ATOM 547 C C . ALA A 1 70 ? -2.911 13.752 8.275 1.00 91.94 70 ALA A C 1
ATOM 549 O O . ALA A 1 70 ? -2.538 14.498 9.180 1.00 91.94 70 ALA A O 1
ATOM 550 N N . ASN A 1 71 ? -4.197 13.451 8.092 1.00 93.62 71 ASN A N 1
ATOM 551 C CA . ASN A 1 71 ? -5.274 14.059 8.872 1.00 93.62 71 ASN A CA 1
ATOM 552 C C . ASN A 1 71 ? -5.532 13.361 10.218 1.00 93.62 71 ASN A C 1
ATOM 554 O O . ASN A 1 71 ? -6.369 13.817 10.992 1.00 93.62 71 ASN A O 1
ATOM 558 N N . SER A 1 72 ? -4.810 12.276 10.525 1.00 93.00 72 SER A N 1
ATOM 559 C CA . SER A 1 72 ? -5.016 11.455 11.728 1.00 93.00 72 SER A CA 1
ATOM 560 C C . SER A 1 72 ? -6.471 10.985 11.891 1.00 93.00 72 SER A C 1
ATOM 562 O O . SER A 1 72 ? -7.048 11.080 12.974 1.00 93.00 72 SER A O 1
ATOM 564 N N . ILE A 1 73 ? -7.048 10.461 10.807 1.00 93.06 73 ILE A N 1
ATOM 565 C CA . ILE A 1 73 ? -8.417 9.932 10.752 1.00 93.06 73 ILE A CA 1
ATOM 566 C C . ILE A 1 73 ? -8.418 8.431 10.439 1.00 93.06 73 ILE A C 1
ATOM 568 O O . ILE A 1 73 ? -7.545 7.921 9.736 1.00 93.06 73 ILE A O 1
ATOM 572 N N . ASP A 1 74 ? -9.411 7.720 10.971 1.00 93.25 74 ASP A N 1
ATOM 573 C CA . ASP A 1 74 ? -9.615 6.295 10.701 1.00 93.25 74 ASP A CA 1
ATOM 574 C C . ASP A 1 74 ? -10.094 6.087 9.259 1.00 93.25 74 ASP A C 1
ATOM 576 O O . ASP A 1 74 ? -11.011 6.769 8.800 1.00 93.25 74 ASP A O 1
ATOM 580 N N . LEU A 1 75 ? -9.519 5.109 8.557 1.00 90.44 75 LEU A N 1
ATOM 581 C CA . LEU A 1 75 ? -9.988 4.682 7.242 1.00 90.44 75 LEU A CA 1
ATOM 582 C C . LEU A 1 75 ? -11.149 3.699 7.415 1.00 90.44 75 LEU A C 1
ATOM 584 O O . LEU A 1 75 ? -10.968 2.560 7.861 1.00 90.44 75 LEU A O 1
ATOM 588 N N . ILE A 1 76 ? -12.349 4.144 7.051 1.00 88.00 76 ILE A N 1
ATOM 589 C CA . ILE A 1 76 ? -13.597 3.392 7.210 1.00 88.00 76 ILE A CA 1
ATOM 590 C C . ILE A 1 76 ? -14.134 3.011 5.829 1.00 88.00 76 ILE A C 1
ATOM 592 O O . ILE A 1 76 ? -14.258 3.845 4.936 1.00 88.00 76 ILE A O 1
ATOM 596 N N . LEU A 1 77 ? -14.469 1.734 5.651 1.00 80.75 77 LEU A N 1
ATOM 597 C CA . LEU A 1 77 ? -15.087 1.224 4.430 1.00 80.75 77 LEU A CA 1
ATOM 598 C C . LEU A 1 77 ? -16.516 1.772 4.255 1.00 80.75 77 LEU A C 1
ATOM 600 O O . LEU A 1 77 ? -17.182 2.081 5.244 1.00 80.75 77 LEU A O 1
ATOM 604 N N . PRO A 1 78 ? -17.072 1.786 3.026 1.00 77.88 78 PRO A N 1
ATOM 605 C CA . PRO A 1 78 ? -18.446 2.243 2.785 1.00 77.88 78 PRO A CA 1
ATOM 606 C C . PRO A 1 78 ? -19.522 1.493 3.586 1.00 77.88 78 PRO A C 1
ATOM 608 O O . PRO A 1 78 ? -20.608 2.017 3.814 1.00 77.88 78 PRO A O 1
ATOM 611 N N . ASN A 1 79 ? -19.231 0.265 4.026 1.00 80.12 79 ASN A N 1
ATOM 612 C CA . ASN A 1 79 ? -20.110 -0.537 4.880 1.00 80.12 79 ASN A CA 1
ATOM 613 C C . ASN A 1 79 ? -20.019 -0.171 6.379 1.00 80.12 79 ASN A C 1
ATOM 615 O O . ASN A 1 79 ? -20.605 -0.864 7.209 1.00 80.12 79 ASN A O 1
ATOM 619 N N . GLY A 1 80 ? -19.273 0.879 6.733 1.00 82.31 80 GLY A N 1
ATOM 620 C CA . GLY A 1 80 ? -19.070 1.347 8.103 1.00 82.31 80 GLY A CA 1
ATOM 621 C C . GLY A 1 80 ? -18.011 0.572 8.891 1.00 82.31 80 GLY A C 1
ATOM 622 O O . GLY A 1 80 ? -17.766 0.892 10.053 1.00 82.31 80 GLY A O 1
ATOM 623 N N . HIS A 1 81 ? -17.369 -0.436 8.297 1.00 83.75 81 HIS A N 1
ATOM 624 C CA . HIS A 1 81 ? -16.322 -1.194 8.969 1.00 83.75 81 HIS A CA 1
ATOM 625 C C . HIS A 1 81 ? -14.994 -0.434 8.935 1.00 83.75 81 HIS A C 1
ATOM 627 O O . HIS A 1 81 ? -14.518 -0.043 7.868 1.00 83.75 81 HIS A O 1
ATOM 633 N N . LYS A 1 82 ? -14.367 -0.253 10.100 1.00 87.88 82 LYS A N 1
ATOM 634 C CA . LYS A 1 82 ? -13.029 0.335 10.184 1.00 87.88 82 LYS A CA 1
ATOM 635 C C . LYS A 1 82 ? -12.009 -0.629 9.588 1.00 87.88 82 LYS A C 1
ATOM 637 O O . LYS A 1 82 ? -11.886 -1.760 10.054 1.00 87.88 82 LYS A O 1
ATOM 642 N N . LEU A 1 83 ? -11.279 -0.170 8.579 1.00 87.06 83 LEU A N 1
ATOM 643 C CA . LEU A 1 83 ? -10.207 -0.938 7.963 1.00 87.06 83 LEU A CA 1
ATOM 644 C C . LEU A 1 83 ? -8.879 -0.692 8.672 1.00 87.06 83 LEU A C 1
ATOM 646 O O . LEU A 1 83 ? -8.235 -1.641 9.106 1.00 87.06 83 LEU A O 1
ATOM 650 N N . PHE A 1 84 ? -8.516 0.581 8.822 1.00 90.50 84 PHE A N 1
ATOM 651 C CA . PHE A 1 84 ? -7.331 1.012 9.551 1.00 90.50 84 PHE A CA 1
ATOM 652 C C . PHE A 1 84 ? -7.685 2.150 10.499 1.00 90.50 84 PHE A C 1
ATOM 654 O O . PHE A 1 84 ? -8.432 3.062 10.153 1.00 90.50 84 PHE A O 1
ATOM 661 N N . SER A 1 85 ? -7.132 2.100 11.703 1.00 92.38 85 SER A N 1
ATOM 662 C CA . SER A 1 85 ? -7.044 3.266 12.577 1.00 92.38 85 SER A CA 1
ATOM 663 C C . SER A 1 85 ? -6.100 4.327 12.006 1.00 92.38 85 SER A C 1
ATOM 665 O O . SER A 1 85 ? -5.234 4.019 11.186 1.00 92.38 85 SER A O 1
ATOM 667 N N . ALA A 1 86 ? -6.207 5.564 12.489 1.00 91.62 86 ALA A N 1
ATOM 668 C CA . ALA A 1 86 ? -5.281 6.645 12.144 1.00 91.62 86 ALA A CA 1
ATOM 669 C C . ALA A 1 86 ? -3.791 6.254 12.297 1.00 91.62 86 ALA A C 1
ATOM 671 O O . ALA A 1 86 ? -2.963 6.576 11.442 1.00 91.62 86 ALA A O 1
ATOM 672 N N . ASP A 1 87 ? -3.441 5.523 13.360 1.00 92.94 87 ASP A N 1
ATOM 673 C CA . ASP A 1 87 ? -2.067 5.061 13.597 1.00 92.94 87 ASP A CA 1
ATOM 674 C C . ASP A 1 87 ? -1.650 3.941 12.636 1.00 92.94 87 ASP A C 1
ATOM 676 O O . ASP A 1 87 ? -0.503 3.889 12.183 1.00 92.94 87 ASP A O 1
ATOM 680 N N . GLU A 1 88 ? -2.584 3.061 12.272 1.00 93.00 88 GLU A N 1
ATOM 681 C CA . GLU A 1 88 ? -2.349 2.053 11.240 1.00 93.00 88 GLU A CA 1
ATOM 682 C C . GLU A 1 88 ? -2.161 2.700 9.867 1.00 93.00 88 GLU A C 1
ATOM 684 O O . GLU A 1 88 ? -1.240 2.301 9.160 1.00 93.00 88 GLU A O 1
ATOM 689 N N . CYS A 1 89 ? -2.925 3.741 9.516 1.00 93.56 89 CYS A N 1
ATOM 690 C CA . CYS A 1 89 ? -2.723 4.501 8.279 1.00 93.56 89 CYS A CA 1
ATOM 691 C C . CYS A 1 89 ? -1.297 5.067 8.200 1.00 93.56 89 CYS A C 1
ATOM 693 O O . CYS A 1 89 ? -0.617 4.865 7.196 1.00 93.56 89 CYS A O 1
ATOM 695 N N . LYS 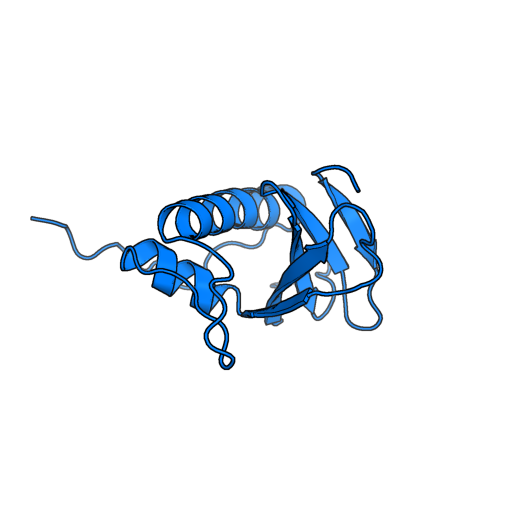A 1 90 ? -0.795 5.682 9.282 1.00 93.94 90 LYS A N 1
ATOM 696 C CA . LYS A 1 90 ? 0.595 6.182 9.358 1.00 93.94 90 LYS A CA 1
ATOM 697 C C . LYS A 1 90 ? 1.619 5.068 9.160 1.00 93.94 90 LYS A C 1
ATOM 699 O O . LYS A 1 90 ? 2.622 5.247 8.472 1.00 93.94 90 LYS A O 1
ATOM 704 N N . LYS A 1 91 ? 1.377 3.898 9.751 1.00 94.06 91 LYS A N 1
ATOM 705 C CA . LYS A 1 91 ? 2.264 2.741 9.591 1.00 94.06 91 LYS A CA 1
ATOM 706 C C . LYS A 1 91 ? 2.258 2.219 8.153 1.00 94.06 91 LYS A C 1
ATOM 708 O O . LYS A 1 91 ? 3.326 1.952 7.607 1.00 94.06 91 LYS A O 1
ATOM 713 N N . VAL A 1 92 ? 1.080 2.082 7.544 1.00 94.19 92 VAL A N 1
ATOM 714 C CA . VAL A 1 92 ? 0.924 1.613 6.160 1.00 94.19 92 VAL A CA 1
ATOM 715 C C . VAL A 1 92 ? 1.601 2.582 5.193 1.00 94.19 92 VAL A C 1
ATOM 717 O O . VAL A 1 92 ? 2.331 2.124 4.317 1.00 94.19 92 VAL A O 1
ATOM 720 N N . ASP A 1 93 ? 1.428 3.891 5.383 1.00 94.69 93 ASP A N 1
ATOM 721 C CA . ASP A 1 93 ? 2.106 4.947 4.621 1.00 94.69 93 ASP A CA 1
ATOM 722 C C . ASP A 1 93 ? 3.636 4.785 4.658 1.00 94.69 93 ASP A C 1
ATOM 724 O O . ASP A 1 93 ? 4.287 4.582 3.627 1.00 94.69 93 ASP A O 1
ATOM 728 N N . ILE A 1 94 ? 4.207 4.729 5.864 1.00 94.44 94 ILE A N 1
ATOM 729 C CA . ILE A 1 94 ? 5.654 4.588 6.071 1.00 94.44 94 ILE A CA 1
ATOM 730 C C . ILE A 1 94 ? 6.205 3.300 5.440 1.00 94.44 94 ILE A C 1
ATOM 732 O O . ILE A 1 94 ? 7.233 3.333 4.754 1.00 94.44 94 ILE A O 1
ATOM 736 N N . GLU A 1 95 ? 5.573 2.149 5.684 1.00 95.12 95 GLU A N 1
ATOM 737 C CA . GLU A 1 95 ? 6.062 0.868 5.157 1.00 95.12 95 GLU A CA 1
ATOM 738 C C . GLU A 1 95 ? 5.904 0.769 3.636 1.00 95.12 95 GLU A C 1
ATOM 740 O O . GLU A 1 95 ? 6.785 0.237 2.953 1.00 95.12 95 GLU A O 1
ATOM 745 N N . THR A 1 96 ? 4.839 1.350 3.085 1.00 95.62 96 THR A N 1
ATOM 746 C CA . THR A 1 96 ? 4.622 1.398 1.638 1.00 95.62 96 THR A CA 1
ATOM 747 C C . THR A 1 96 ? 5.701 2.231 0.956 1.00 95.62 96 THR A C 1
ATOM 749 O O . THR A 1 96 ? 6.365 1.728 0.047 1.00 95.62 96 THR A O 1
ATOM 752 N N . TRP A 1 97 ? 5.974 3.449 1.437 1.00 94.69 97 TRP A N 1
ATOM 753 C CA . TRP A 1 97 ? 7.036 4.288 0.870 1.00 94.69 97 TRP A CA 1
ATOM 754 C C . TRP A 1 97 ? 8.412 3.636 0.935 1.00 94.69 97 TRP A C 1
ATOM 756 O O . TRP A 1 97 ? 9.185 3.733 -0.021 1.00 94.69 97 TRP A O 1
ATOM 766 N N . LYS A 1 98 ? 8.730 2.916 2.020 1.00 93.19 98 LYS A N 1
ATOM 767 C CA . LYS A 1 98 ? 9.990 2.161 2.104 1.00 93.19 98 LYS A CA 1
ATOM 768 C C . LYS A 1 98 ? 10.126 1.173 0.950 1.00 93.19 98 LYS A C 1
ATOM 770 O O . LYS A 1 98 ? 11.213 1.075 0.380 1.00 93.19 98 LYS A O 1
ATOM 775 N N . VAL A 1 99 ? 9.062 0.449 0.611 1.00 94.38 99 VAL A N 1
ATOM 776 C CA . VAL A 1 99 ? 9.078 -0.517 -0.493 1.00 94.38 99 VAL A CA 1
ATOM 777 C C . VAL A 1 99 ? 9.123 0.191 -1.845 1.00 94.38 99 VAL A C 1
ATOM 779 O O . VAL A 1 99 ? 9.992 -0.143 -2.652 1.00 94.38 99 VAL A O 1
ATOM 782 N N . LEU A 1 100 ? 8.278 1.201 -2.072 1.00 93.50 100 LEU A N 1
ATOM 783 C CA . LEU A 1 100 ? 8.268 1.994 -3.309 1.00 93.50 100 LEU A CA 1
ATOM 784 C C . LEU A 1 100 ? 9.660 2.550 -3.639 1.00 93.50 100 LEU A C 1
ATOM 786 O O . LEU A 1 100 ? 10.179 2.319 -4.730 1.00 93.50 100 LEU A O 1
ATOM 790 N N . ILE A 1 101 ? 10.318 3.173 -2.661 1.00 91.69 101 ILE A N 1
ATOM 791 C CA . ILE A 1 101 ? 11.624 3.812 -2.851 1.00 91.69 101 ILE A CA 1
ATOM 792 C C . ILE A 1 101 ? 12.743 2.774 -2.989 1.00 91.69 101 ILE A C 1
ATOM 794 O O . ILE A 1 101 ? 13.591 2.873 -3.881 1.00 91.69 101 ILE A O 1
ATOM 798 N N . LYS A 1 102 ? 12.805 1.784 -2.087 1.00 91.06 102 LYS A N 1
ATOM 799 C CA . LYS A 1 102 ? 13.958 0.869 -2.027 1.00 91.06 102 LYS A CA 1
ATOM 800 C C . LYS A 1 102 ? 13.916 -0.206 -3.100 1.00 91.06 102 LYS A C 1
ATOM 802 O O . LYS A 1 102 ? 14.973 -0.561 -3.617 1.00 91.06 102 LYS A O 1
ATOM 807 N N . LYS A 1 103 ? 12.727 -0.732 -3.391 1.00 91.12 103 LYS A N 1
ATOM 808 C CA . LYS A 1 103 ? 12.543 -1.857 -4.306 1.00 91.12 103 LYS A CA 1
ATOM 809 C C . LYS A 1 103 ? 12.230 -1.382 -5.717 1.00 91.12 103 LYS A C 1
ATOM 811 O O . LYS A 1 103 ? 12.928 -1.774 -6.641 1.00 91.12 103 LYS A O 1
ATOM 816 N N . TYR A 1 104 ? 11.241 -0.503 -5.857 1.00 92.00 104 TYR A N 1
ATOM 817 C CA . TYR A 1 104 ? 10.726 -0.097 -7.168 1.00 92.00 104 TYR A CA 1
ATOM 818 C C . TYR A 1 104 ? 11.319 1.207 -7.701 1.00 92.00 104 TYR A C 1
ATOM 820 O O . TYR A 1 104 ? 11.049 1.572 -8.837 1.00 92.00 104 TYR A O 1
ATOM 828 N N . ARG A 1 105 ? 12.134 1.910 -6.901 1.00 90.81 105 ARG A N 1
ATOM 829 C CA . ARG A 1 105 ? 12.704 3.226 -7.251 1.00 90.81 105 ARG A CA 1
ATOM 830 C C . ARG A 1 105 ? 11.634 4.272 -7.597 1.00 90.81 105 ARG A C 1
ATOM 832 O O . ARG A 1 105 ? 11.912 5.220 -8.322 1.00 90.81 105 ARG A O 1
ATOM 839 N N . ILE A 1 106 ? 10.439 4.121 -7.029 1.00 89.94 106 ILE A N 1
ATOM 840 C CA . ILE A 1 106 ? 9.325 5.059 -7.162 1.00 89.94 106 ILE A CA 1
ATOM 841 C C . ILE A 1 106 ? 9.405 6.050 -6.001 1.00 89.94 106 ILE A C 1
ATOM 843 O O . ILE A 1 106 ? 9.422 5.655 -4.833 1.00 89.94 106 ILE A O 1
ATOM 847 N N . ALA A 1 107 ? 9.466 7.335 -6.334 1.00 82.94 107 ALA A N 1
ATOM 848 C CA . ALA A 1 107 ? 9.456 8.441 -5.385 1.00 82.94 107 ALA A CA 1
ATOM 849 C C . ALA A 1 107 ? 8.154 9.250 -5.535 1.00 82.94 107 ALA A C 1
ATOM 851 O O . ALA A 1 107 ? 7.520 9.171 -6.591 1.00 82.94 107 ALA A O 1
ATOM 852 N N . PRO A 1 108 ? 7.753 10.032 -4.517 1.00 73.62 108 PRO A N 1
ATOM 853 C CA . PRO A 1 108 ? 6.633 10.957 -4.646 1.00 73.62 108 PRO A CA 1
ATOM 854 C C . PRO A 1 108 ? 6.856 11.897 -5.836 1.00 73.62 108 PRO A C 1
ATOM 856 O O . PRO A 1 108 ? 7.919 12.507 -5.955 1.00 73.62 108 PRO A O 1
ATOM 859 N N . THR A 1 109 ? 5.866 12.004 -6.723 1.00 63.19 109 THR A N 1
ATOM 860 C CA . THR A 1 109 ? 5.920 12.896 -7.894 1.00 63.19 109 THR A CA 1
ATOM 861 C C . THR A 1 109 ? 5.636 14.352 -7.533 1.00 63.19 109 THR A C 1
ATOM 863 O O . THR A 1 109 ? 6.082 15.250 -8.241 1.00 63.19 109 THR A O 1
ATOM 866 N N . GLU A 1 110 ? 4.961 14.596 -6.407 1.00 52.66 110 GLU A N 1
ATOM 867 C CA . GLU A 1 110 ? 4.776 15.923 -5.826 1.00 52.66 110 GLU A CA 1
ATOM 868 C C . GLU A 1 110 ? 5.423 15.971 -4.438 1.00 52.66 110 GLU A C 1
ATOM 870 O O . GLU A 1 110 ? 5.085 15.202 -3.536 1.00 52.66 110 GLU A O 1
ATOM 875 N N . LEU A 1 111 ? 6.363 16.902 -4.261 1.00 39.84 111 LEU A N 1
ATOM 876 C CA . LEU A 1 111 ? 6.755 17.404 -2.948 1.00 39.84 111 LEU A CA 1
ATOM 877 C C . LEU A 1 111 ? 5.543 18.139 -2.363 1.00 39.84 111 LEU A C 1
ATOM 879 O O . LEU A 1 111 ? 5.449 19.361 -2.458 1.00 39.84 111 LEU A O 1
ATOM 883 N N . VAL A 1 112 ? 4.611 17.414 -1.746 1.00 41.41 112 VAL A N 1
ATOM 884 C CA . VAL A 1 112 ? 3.736 18.032 -0.749 1.00 41.41 112 VAL A CA 1
ATOM 885 C C . VAL A 1 112 ? 4.629 18.281 0.460 1.00 41.41 112 VAL A C 1
ATOM 887 O O . VAL A 1 112 ? 4.771 17.437 1.342 1.00 41.41 112 VAL A O 1
ATOM 890 N N . ALA A 1 113 ? 5.331 19.416 0.450 1.00 34.84 113 ALA A N 1
ATOM 891 C CA . ALA A 1 113 ? 5.910 19.943 1.670 1.00 34.84 113 A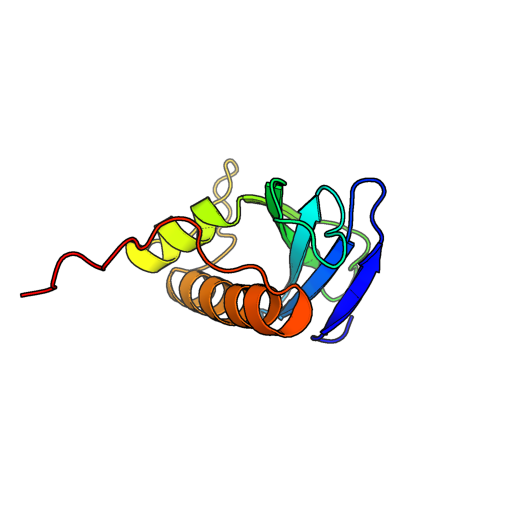LA A CA 1
ATOM 892 C C . ALA A 1 113 ? 4.753 20.044 2.676 1.00 34.84 113 ALA A C 1
ATOM 894 O O . ALA A 1 113 ? 3.731 20.649 2.333 1.00 34.84 113 ALA A O 1
ATOM 895 N N . PRO A 1 114 ? 4.855 19.441 3.874 1.00 38.47 114 PRO A N 1
ATOM 896 C CA . PRO A 1 114 ? 3.917 19.755 4.936 1.00 38.47 114 PRO A CA 1
ATOM 897 C C . PRO A 1 114 ? 3.919 21.277 5.055 1.00 38.47 114 PRO A C 1
ATOM 899 O O . PRO A 1 114 ? 4.992 21.860 5.214 1.00 38.47 114 PRO A O 1
ATOM 902 N N . SER A 1 115 ? 2.764 21.929 4.901 1.00 46.50 115 SER A N 1
ATOM 903 C CA . SER A 1 115 ? 2.656 23.333 5.284 1.00 46.50 115 SER A CA 1
ATOM 904 C C . SER 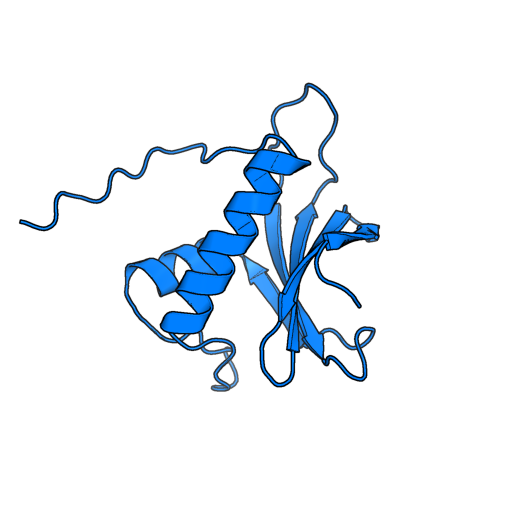A 1 115 ? 3.132 23.399 6.725 1.00 46.50 115 SER A C 1
ATOM 906 O O . SER A 1 115 ? 2.564 22.688 7.558 1.00 46.50 115 SER A O 1
ATOM 908 N N . ASP A 1 116 ? 4.212 24.141 6.967 1.00 39.47 116 ASP A N 1
ATOM 909 C CA . ASP A 1 116 ? 4.872 24.250 8.260 1.00 39.47 116 ASP A CA 1
ATOM 910 C C . ASP A 1 116 ? 3.824 24.275 9.379 1.00 39.47 116 ASP A C 1
ATOM 912 O O . ASP A 1 116 ? 3.019 25.202 9.476 1.00 39.47 116 ASP A O 1
ATOM 916 N N . TYR A 1 117 ? 3.788 23.215 10.191 1.00 33.84 117 TYR A N 1
ATOM 917 C CA . TYR A 1 117 ? 3.075 23.249 11.459 1.00 33.84 117 TYR A CA 1
ATOM 918 C C . TYR A 1 117 ? 3.832 24.246 12.342 1.00 33.84 117 TYR A C 1
ATOM 920 O O . TYR A 1 117 ? 4.824 23.892 12.983 1.00 33.84 117 TYR A O 1
ATOM 928 N N . SER A 1 118 ? 3.378 25.497 12.325 1.00 38.53 118 SER A N 1
ATOM 929 C CA . SER A 1 118 ? 3.729 26.557 13.272 1.00 38.53 118 SER A CA 1
ATOM 930 C C . SER A 1 118 ? 2.486 27.028 14.003 1.00 38.53 118 SER A C 1
ATOM 932 O O . SER A 1 118 ? 1.497 27.324 13.294 1.00 38.53 118 SER A O 1
#

Mean predicted aligned error: 5.97 Å

Organism: Vibrio cholerae (NCBI:txid666)

Solvent-accessible surface area (backbone atoms only — not comparable to full-atom values): 6774 Å² total; per-residue (Å²): 128,55,73,71,43,70,46,78,53,100,60,23,36,32,32,27,51,44,67,62,98,63,36,35,34,21,45,30,34,37,50,55,80,53,92,96,56,86,80,84,59,52,54,28,37,38,32,18,33,56,94,44,60,88,50,66,74,48,74,45,53,42,67,59,37,46,52,26,28,73,71,62,35,62,44,60,44,97,88,70,48,74,75,34,49,24,69,49,22,42,49,52,44,55,40,40,51,52,44,34,43,73,73,70,67,46,70,80,91,64,86,76,67,74,76,78,92,123